Protein AF-A0A971LGN8-F1 (afdb_monomer_lite)

Foldseek 3Di:
DVVVVVVVVVVVVVVVVVVVVVCVVVVPDPPVVVVVVVPDPPDQDPVRVCLVVQLQVQLVVQLVVDDDDPVQQVVQQVLCVLLVVPDHSSSLLSSLVSQLVVQLVVLVVCVVVVCVVSSVVSNVVSVVSSVVSVVVSVVSSVVSVVVVVVCVVVVVVVVVVVVVVVVVVD

Radius of gyration: 25.28 Å; chains: 1; bounding box: 72×50×67 Å

pLDDT: mean 77.3, std 9.73, range [48.34, 93.94]

Sequence (170 aa):
MLIITGILIVTLLIGSGMNMLMQHVLQLPRGQQLKAIRNLPGKKRLTDKLSEKIIDPIGHILVKALPISDYREKQLQADLDRIDSGRSAKEWISNQLARSLVLALLGLLFIPIGIPWLSLLTAVTSVIAYFRSIQDLRQKVEKTNRRIEAELPRLVESLIYSLQDNRDLI

Secondary structure (DSSP, 8-state):
-HHHHHHHHHHHHHHHHHHHHHHHHTTPPPHHHHHHHHT-TT---HHHHHIIIIIHHHHHHHHHH----HHHHHHHHHHHHTTT----HHHHHHHHHHHHHHHHHHHHHTTTTT-HHHHHHHHHHHHHHHHHHHHHHHHHHHHHHHHHHHHHHHHHHHHHHHHHHHHTT-

Structure (mmCIF, N/CA/C/O backbone):
data_AF-A0A971LGN8-F1
#
_entry.id   AF-A0A971LGN8-F1
#
loop_
_atom_site.group_PDB
_atom_site.id
_atom_site.type_symbol
_atom_site.label_atom_id
_atom_site.label_alt_id
_atom_site.label_comp_id
_atom_site.label_asym_id
_atom_site.label_entity_id
_atom_site.label_seq_id
_atom_site.pdbx_PDB_ins_code
_atom_site.Cartn_x
_atom_site.Cartn_y
_atom_site.Cartn_z
_atom_site.occupancy
_atom_site.B_iso_or_equiv
_atom_site.auth_seq_id
_atom_site.auth_comp_id
_atom_site.auth_asym_id
_atom_site.auth_atom_id
_atom_site.pdbx_PDB_model_num
ATOM 1 N N . MET A 1 1 ? 30.497 26.745 -22.252 1.00 61.72 1 MET A N 1
ATOM 2 C CA . MET A 1 1 ? 29.183 26.922 -21.587 1.00 61.72 1 MET A CA 1
ATOM 3 C C . MET A 1 1 ? 28.022 26.977 -22.586 1.00 61.72 1 MET A C 1
ATOM 5 O O . MET A 1 1 ? 27.084 26.215 -22.414 1.00 61.72 1 MET A O 1
ATOM 9 N N . LEU A 1 2 ? 28.116 27.769 -23.666 1.00 72.50 2 LEU A N 1
ATOM 10 C CA . LEU A 1 2 ? 27.047 27.932 -24.675 1.00 72.50 2 LEU A CA 1
ATOM 11 C C . LEU A 1 2 ? 26.649 26.651 -25.441 1.00 72.50 2 LEU A C 1
ATOM 13 O O . LEU A 1 2 ? 25.479 26.450 -25.752 1.00 72.50 2 LEU A O 1
ATOM 17 N N . ILE A 1 3 ? 27.605 25.756 -25.711 1.00 79.88 3 ILE A N 1
ATOM 18 C CA . ILE A 1 3 ? 27.340 24.489 -26.423 1.00 79.88 3 ILE A CA 1
ATOM 19 C C . ILE A 1 3 ? 26.501 23.538 -25.555 1.00 79.88 3 ILE A C 1
ATOM 21 O O . ILE A 1 3 ? 25.557 22.919 -26.035 1.00 79.88 3 ILE A O 1
ATOM 25 N N . ILE A 1 4 ? 26.795 23.481 -24.252 1.00 80.06 4 ILE A N 1
ATOM 26 C CA . ILE A 1 4 ? 26.068 22.638 -23.294 1.00 80.06 4 ILE A CA 1
ATOM 27 C C . ILE A 1 4 ? 24.630 23.145 -23.135 1.00 80.06 4 ILE A C 1
ATOM 29 O O . ILE A 1 4 ? 23.693 22.351 -23.163 1.00 80.06 4 ILE A O 1
ATOM 33 N N . THR A 1 5 ? 24.433 24.465 -23.047 1.00 78.06 5 THR A N 1
ATOM 34 C CA . THR A 1 5 ? 23.085 25.053 -22.993 1.00 78.06 5 THR A CA 1
ATOM 35 C C . THR A 1 5 ? 22.304 24.828 -24.289 1.00 78.06 5 THR A C 1
ATOM 37 O O . THR A 1 5 ? 21.109 24.555 -24.232 1.00 78.06 5 THR A O 1
ATOM 40 N N . GLY A 1 6 ? 22.968 24.865 -25.451 1.00 83.44 6 GLY A N 1
ATOM 41 C CA . GLY A 1 6 ? 22.337 24.585 -26.745 1.00 83.44 6 GLY A CA 1
ATOM 42 C C . GLY A 1 6 ? 21.830 23.144 -26.867 1.00 83.44 6 GLY A C 1
ATOM 43 O O . GLY A 1 6 ? 20.676 22.925 -27.228 1.00 83.44 6 GLY A O 1
ATOM 44 N N . ILE A 1 7 ? 22.651 22.162 -26.482 1.00 83.88 7 ILE A N 1
ATOM 45 C CA . ILE A 1 7 ? 22.267 20.737 -26.480 1.00 83.88 7 ILE A CA 1
ATOM 46 C C . ILE A 1 7 ? 21.080 20.486 -25.539 1.00 83.88 7 ILE A C 1
ATOM 48 O O . ILE A 1 7 ? 20.170 19.720 -25.868 1.00 83.88 7 ILE A O 1
ATOM 52 N N . LEU A 1 8 ? 21.051 21.162 -24.388 1.00 83.94 8 LEU A N 1
ATOM 53 C CA . LEU A 1 8 ? 19.982 21.018 -23.402 1.00 83.94 8 LEU A CA 1
ATOM 54 C C . LEU A 1 8 ? 18.640 21.531 -23.951 1.00 83.94 8 LEU A C 1
ATOM 56 O O . LEU A 1 8 ? 17.626 20.848 -23.822 1.00 83.94 8 LEU A O 1
ATOM 60 N N . ILE A 1 9 ? 18.644 22.673 -24.645 1.00 85.06 9 ILE A N 1
ATOM 61 C CA . ILE A 1 9 ? 17.444 23.250 -25.274 1.00 85.06 9 ILE A CA 1
ATOM 62 C C . ILE A 1 9 ? 16.919 22.351 -26.400 1.00 85.06 9 ILE A C 1
ATOM 64 O O . ILE A 1 9 ? 15.718 22.090 -26.466 1.00 85.06 9 ILE A O 1
ATOM 68 N N . VAL A 1 10 ? 17.805 21.834 -27.256 1.00 86.19 10 VAL A N 1
ATOM 69 C CA . VAL A 1 10 ? 17.418 20.952 -28.369 1.00 86.19 10 VAL A CA 1
ATOM 70 C C . VAL A 1 10 ? 16.814 19.647 -27.849 1.00 86.19 10 VAL A C 1
ATOM 72 O O . VAL A 1 10 ? 15.764 19.219 -28.326 1.00 86.19 10 VAL A O 1
ATOM 75 N N . THR A 1 11 ? 17.413 19.052 -26.816 1.00 80.00 11 THR A N 1
ATOM 76 C CA . THR A 1 11 ? 16.889 17.827 -26.192 1.00 80.00 11 THR A CA 1
ATOM 77 C C . THR A 1 11 ? 15.516 18.064 -25.557 1.00 80.00 11 THR A C 1
ATOM 79 O O . THR A 1 11 ? 14.615 17.235 -25.698 1.00 80.00 11 THR A O 1
ATOM 82 N N . LEU A 1 12 ? 15.317 19.219 -24.909 1.00 83.25 12 LEU A N 1
ATOM 83 C CA . LEU A 1 12 ? 14.033 19.592 -24.313 1.00 83.25 12 LEU A CA 1
ATOM 84 C C . LEU A 1 12 ? 12.941 19.776 -25.380 1.00 83.25 12 LEU A C 1
ATOM 86 O O . LEU A 1 12 ? 11.807 19.329 -25.200 1.00 83.25 12 LEU A O 1
ATOM 90 N N . LEU A 1 13 ? 13.289 20.411 -26.503 1.00 85.75 13 LEU A N 1
ATOM 91 C CA . LEU A 1 13 ? 12.362 20.696 -27.594 1.00 85.75 13 LEU A CA 1
ATOM 92 C C . LEU A 1 13 ? 11.940 19.415 -28.324 1.00 85.75 13 LEU A C 1
ATOM 94 O O . LEU A 1 13 ? 10.749 19.204 -28.555 1.00 85.75 13 LEU A O 1
ATOM 98 N N . ILE A 1 14 ? 12.897 18.526 -28.608 1.00 82.94 14 ILE A N 1
ATOM 99 C CA . ILE A 1 14 ? 12.630 17.216 -29.215 1.00 82.94 14 ILE A CA 1
ATOM 100 C C . ILE A 1 14 ? 11.783 16.358 -28.269 1.00 82.94 14 ILE A C 1
ATOM 102 O O . ILE A 1 14 ? 10.779 15.792 -28.695 1.00 82.94 14 ILE A O 1
ATOM 106 N N . GLY A 1 15 ? 12.117 16.311 -26.975 1.00 77.75 15 GLY A N 1
ATOM 107 C CA . GLY A 1 15 ? 11.332 15.572 -25.982 1.00 77.75 15 GLY A CA 1
ATOM 108 C C . GLY A 1 15 ? 9.892 16.084 -25.859 1.00 77.75 15 GLY A C 1
ATOM 109 O O . GLY A 1 15 ? 8.951 15.293 -25.782 1.00 77.75 15 GLY A O 1
ATOM 110 N N . SER A 1 16 ? 9.698 17.404 -25.890 1.00 74.81 16 SER A N 1
ATOM 111 C CA . SER A 1 16 ? 8.367 18.022 -25.849 1.00 74.81 16 SER A CA 1
ATOM 112 C C . SER A 1 16 ? 7.550 17.714 -27.112 1.00 74.81 16 SER A C 1
ATOM 114 O O . SER A 1 16 ? 6.400 17.276 -27.018 1.00 74.81 16 SER A O 1
ATOM 116 N N . GLY A 1 17 ? 8.159 17.844 -28.296 1.00 78.81 17 GLY A N 1
ATOM 117 C CA . GLY A 1 17 ? 7.509 17.536 -29.574 1.00 78.81 17 GLY A CA 1
ATOM 118 C C . GLY A 1 17 ? 7.138 16.058 -29.710 1.00 78.81 17 GLY A C 1
ATOM 119 O O . GLY A 1 17 ? 6.019 15.726 -30.105 1.00 78.81 17 GLY A O 1
ATOM 120 N N . MET A 1 18 ? 8.034 15.159 -29.297 1.00 75.12 18 MET A N 1
ATOM 121 C CA . MET A 1 18 ? 7.791 13.717 -29.333 1.00 75.12 18 MET A CA 1
ATOM 122 C C . MET A 1 18 ? 6.655 13.315 -28.383 1.00 75.12 18 MET A C 1
ATOM 124 O O . MET A 1 18 ? 5.805 12.509 -28.752 1.00 75.12 18 MET A O 1
ATOM 128 N N . ASN A 1 19 ? 6.553 13.949 -27.208 1.00 70.44 19 ASN A N 1
ATOM 129 C CA . ASN A 1 19 ? 5.426 13.752 -26.293 1.00 70.44 19 ASN A CA 1
ATOM 130 C C . ASN A 1 19 ? 4.080 14.186 -26.895 1.00 70.44 19 ASN A C 1
ATOM 132 O O . ASN A 1 19 ? 3.073 13.510 -26.676 1.00 70.44 19 ASN A O 1
ATOM 136 N N . MET A 1 20 ? 4.039 15.281 -27.663 1.00 72.75 20 MET A N 1
ATOM 137 C CA . MET A 1 20 ? 2.809 15.719 -28.336 1.00 72.75 20 MET A CA 1
ATOM 138 C C . MET A 1 20 ? 2.370 14.744 -29.433 1.00 72.75 20 MET A C 1
ATOM 140 O O . MET A 1 20 ? 1.181 14.437 -29.533 1.00 72.75 20 MET A O 1
ATOM 144 N N . LEU A 1 21 ? 3.313 14.215 -30.217 1.00 73.81 21 LEU A N 1
ATOM 145 C CA . LEU A 1 21 ? 3.027 13.210 -31.246 1.00 73.81 21 LEU A CA 1
ATOM 146 C C . LEU A 1 21 ? 2.545 11.894 -30.626 1.00 73.81 21 LEU A C 1
ATOM 148 O O . LEU A 1 21 ? 1.538 11.336 -31.059 1.00 73.81 21 LEU A O 1
ATOM 152 N N . MET A 1 22 ? 3.203 11.448 -29.555 1.00 63.09 22 MET A N 1
ATOM 153 C CA . MET A 1 22 ? 2.848 10.231 -28.822 1.00 63.09 22 MET A CA 1
ATOM 154 C C . MET A 1 22 ? 1.427 10.322 -28.240 1.00 63.09 22 MET A C 1
ATOM 156 O O . MET A 1 22 ? 0.656 9.371 -28.338 1.00 63.09 22 MET A O 1
ATOM 160 N N . GLN A 1 23 ? 1.028 11.490 -27.719 1.00 60.62 23 GLN A N 1
ATOM 161 C CA . GLN A 1 23 ? -0.346 11.738 -27.257 1.00 60.62 23 GLN A CA 1
ATOM 162 C C . GLN A 1 23 ? -1.385 11.654 -28.384 1.00 60.62 23 GLN A C 1
ATOM 164 O O . GLN A 1 23 ? -2.503 11.198 -28.141 1.00 60.62 23 GLN A O 1
ATOM 169 N N . HIS A 1 24 ? -1.026 12.072 -29.601 1.00 65.44 24 HIS A N 1
ATOM 170 C CA . HIS A 1 24 ? -1.913 12.026 -30.763 1.00 65.44 24 HIS A CA 1
ATOM 171 C C . HIS A 1 24 ? -2.075 10.597 -31.303 1.00 65.44 24 HIS A C 1
ATOM 173 O O . HIS A 1 24 ? -3.193 10.168 -31.576 1.00 65.44 24 HIS A O 1
ATOM 179 N N . VAL A 1 25 ? -0.977 9.837 -31.383 1.00 67.88 25 VAL A N 1
ATOM 180 C CA . VAL A 1 25 ? -0.971 8.444 -31.865 1.00 67.88 25 VAL A CA 1
ATOM 181 C C . VAL A 1 25 ? -1.669 7.498 -30.882 1.00 67.88 25 VAL A C 1
ATOM 183 O O . VAL A 1 25 ? -2.437 6.637 -31.299 1.00 67.88 25 VAL A O 1
ATOM 186 N N . LEU A 1 26 ? -1.458 7.673 -29.573 1.00 62.25 26 LEU A N 1
ATOM 187 C CA . LEU A 1 26 ? -2.066 6.826 -28.535 1.00 62.25 26 LEU A CA 1
ATOM 188 C C . LEU A 1 26 ? -3.482 7.258 -28.120 1.00 62.25 26 LEU A C 1
ATOM 190 O O . LEU A 1 26 ? -4.047 6.648 -27.213 1.00 62.25 26 LEU A O 1
ATOM 194 N N . GLN A 1 27 ? -4.048 8.305 -28.736 1.00 59.66 27 GLN A N 1
ATOM 195 C CA . GLN A 1 27 ? -5.347 8.889 -28.361 1.00 59.66 27 GLN A CA 1
ATOM 196 C C . GLN A 1 27 ? -5.479 9.130 -26.843 1.00 59.66 27 GLN A C 1
ATOM 198 O O . GLN A 1 27 ? -6.535 8.926 -26.240 1.00 59.66 27 GLN A O 1
ATOM 203 N N . LEU A 1 28 ? -4.384 9.532 -26.192 1.00 57.31 28 LEU A N 1
ATOM 204 C CA . LEU A 1 28 ? -4.379 9.758 -24.751 1.00 57.31 28 LEU A CA 1
ATOM 205 C C . LEU A 1 28 ? -5.136 11.066 -24.459 1.00 57.31 28 LEU A C 1
ATOM 207 O O . LEU A 1 28 ? -4.747 12.119 -24.972 1.00 57.31 28 LEU A O 1
ATOM 211 N N . PRO A 1 29 ? -6.214 11.040 -23.650 1.00 57.16 29 PRO A N 1
ATOM 212 C CA . PRO A 1 29 ? -6.984 12.240 -23.347 1.00 57.16 29 PRO A CA 1
ATOM 213 C C . PRO A 1 29 ? -6.089 13.296 -22.688 1.00 57.16 29 PRO A C 1
ATOM 215 O O . PRO A 1 29 ? -5.289 12.989 -21.802 1.00 57.16 29 PRO A O 1
ATOM 218 N N . ARG A 1 30 ? -6.218 14.559 -23.116 1.00 60.25 30 ARG A N 1
ATOM 219 C CA . ARG A 1 30 ? -5.396 15.672 -22.602 1.00 60.25 30 ARG A CA 1
ATOM 220 C C . ARG A 1 30 ? -5.584 15.826 -21.089 1.00 60.25 30 ARG A C 1
ATOM 222 O O . ARG A 1 30 ? -6.647 15.514 -20.559 1.00 60.25 30 ARG A O 1
ATOM 229 N N . GLY A 1 31 ? -4.600 16.389 -20.383 1.00 60.84 31 GLY A N 1
ATOM 230 C CA . GLY A 1 31 ? -4.609 16.521 -18.912 1.00 60.84 31 GLY A CA 1
ATOM 231 C C . GLY A 1 31 ? -5.895 17.106 -18.299 1.00 60.84 31 GLY A C 1
ATOM 232 O O . GLY A 1 31 ? -6.279 16.732 -17.193 1.00 60.84 31 GLY A O 1
ATOM 233 N N . GLN A 1 32 ? -6.604 17.973 -19.026 1.00 57.66 32 GLN A N 1
ATOM 234 C CA . GLN A 1 32 ? -7.903 18.521 -18.611 1.00 57.66 32 GLN A CA 1
ATOM 235 C C . GLN A 1 32 ? -9.053 17.504 -18.753 1.00 57.66 32 GLN A C 1
ATOM 237 O O . GLN A 1 32 ? -9.875 17.366 -17.850 1.00 57.66 32 GLN A O 1
ATOM 242 N N . GLN A 1 33 ? -9.062 16.719 -19.833 1.00 56.69 33 GLN A N 1
ATOM 243 C CA . GLN A 1 33 ? -10.010 15.621 -20.051 1.00 56.69 33 GLN A CA 1
ATOM 244 C C . GLN A 1 33 ? -9.748 14.462 -19.080 1.00 56.69 33 GLN A C 1
ATOM 246 O O . GLN A 1 33 ? -10.690 13.861 -18.576 1.00 56.69 33 GLN A O 1
ATOM 251 N N . LEU A 1 34 ? -8.484 14.195 -18.731 1.00 59.69 34 LEU A N 1
ATOM 252 C CA . LEU A 1 34 ? -8.122 13.243 -17.676 1.00 59.69 34 LEU A CA 1
ATOM 253 C C . LEU A 1 34 ? -8.683 13.652 -16.311 1.00 59.69 34 LEU A C 1
ATOM 255 O O . LEU A 1 34 ? -9.164 12.791 -15.582 1.00 59.69 34 LEU A O 1
ATOM 259 N N . LYS A 1 35 ? -8.668 14.948 -15.962 1.00 60.53 35 LYS A N 1
ATOM 260 C CA . LYS A 1 35 ? -9.297 15.443 -14.722 1.00 60.53 35 LYS A CA 1
ATOM 261 C C . LYS A 1 35 ? -10.814 15.243 -14.735 1.00 60.53 35 LYS A C 1
ATOM 263 O O . LYS A 1 35 ? -11.362 14.847 -13.712 1.00 60.53 35 LYS A O 1
ATOM 268 N N . ALA A 1 36 ? -11.461 15.449 -15.883 1.00 60.62 36 ALA A N 1
ATOM 269 C CA . ALA A 1 36 ? -12.891 15.200 -16.049 1.00 60.62 36 ALA A CA 1
ATOM 270 C C . ALA A 1 36 ? -13.219 13.701 -15.930 1.00 60.62 36 ALA A C 1
ATOM 272 O O . ALA A 1 36 ? -14.050 13.325 -15.114 1.00 60.62 36 ALA A O 1
ATOM 273 N N . ILE A 1 37 ? -12.488 12.832 -16.640 1.00 61.06 37 ILE A N 1
ATOM 274 C CA . ILE A 1 37 ? -12.632 11.365 -16.573 1.00 61.06 37 ILE A CA 1
ATOM 275 C C . ILE A 1 37 ? -12.355 10.834 -15.160 1.00 61.06 37 ILE A C 1
ATOM 277 O O . ILE A 1 37 ? -13.030 9.913 -14.706 1.00 61.06 37 ILE A O 1
ATOM 281 N N . ARG A 1 38 ? -11.381 11.412 -14.446 1.00 56.59 38 ARG A N 1
ATOM 282 C CA . ARG A 1 38 ? -11.017 11.020 -13.076 1.00 56.59 38 ARG A CA 1
ATOM 283 C C . ARG A 1 38 ? -12.131 11.282 -12.061 1.00 56.59 38 ARG A C 1
ATOM 285 O O . ARG A 1 38 ? -12.159 10.599 -11.041 1.00 56.59 38 ARG A O 1
ATOM 292 N N . ASN A 1 39 ? -13.013 12.239 -12.342 1.00 59.41 39 ASN A N 1
ATOM 293 C CA . ASN A 1 39 ? -14.099 12.646 -11.456 1.00 59.41 39 ASN A CA 1
ATOM 294 C C . ASN A 1 39 ? -15.455 12.026 -11.838 1.00 59.41 39 ASN A C 1
ATOM 296 O O . ASN A 1 39 ? -16.454 12.383 -11.223 1.00 59.41 39 ASN A O 1
ATOM 300 N N . LEU A 1 40 ? -15.521 11.116 -12.820 1.00 63.38 40 LEU A N 1
ATOM 301 C CA . LEU A 1 40 ? -16.764 10.404 -13.133 1.00 63.38 40 LEU A CA 1
ATOM 302 C C . LEU A 1 40 ? -17.064 9.359 -12.040 1.00 63.38 40 LEU A C 1
ATOM 304 O O . LEU A 1 40 ? -16.313 8.382 -11.926 1.00 63.38 40 LEU A O 1
ATOM 308 N N . PRO A 1 41 ? -18.154 9.506 -11.264 1.00 48.34 41 PRO A N 1
ATOM 309 C CA . PRO A 1 41 ? -18.575 8.470 -10.332 1.00 48.34 41 PRO A CA 1
ATOM 310 C C . PRO A 1 41 ? -18.981 7.209 -11.114 1.00 48.34 41 PRO A C 1
ATOM 312 O O . PRO A 1 41 ? -19.751 7.274 -12.067 1.00 48.34 41 PRO A O 1
ATOM 315 N N . GLY A 1 42 ? -18.415 6.056 -10.744 1.00 56.75 42 GLY A N 1
ATOM 316 C CA . GLY A 1 42 ? -18.783 4.740 -11.289 1.00 56.75 42 GLY A CA 1
ATOM 317 C C . GLY A 1 42 ? -17.905 4.185 -12.420 1.00 56.75 42 GLY A C 1
ATOM 318 O O . GLY A 1 42 ? -17.973 2.988 -12.704 1.00 56.75 42 GLY A O 1
ATOM 319 N N . LYS A 1 43 ? -17.019 4.975 -13.047 1.00 56.59 43 LYS A N 1
ATOM 320 C CA . LYS A 1 43 ? -16.101 4.436 -14.069 1.00 56.59 43 LYS A CA 1
ATOM 321 C C . LYS A 1 43 ? -14.868 3.817 -13.401 1.00 56.59 43 LYS A C 1
ATOM 323 O O . LYS A 1 43 ? -13.963 4.540 -12.988 1.00 56.59 43 LYS A O 1
ATOM 328 N N . LYS A 1 44 ? -14.811 2.477 -13.330 1.00 57.34 44 LYS A N 1
ATOM 329 C CA . LYS A 1 44 ? -13.605 1.738 -12.895 1.00 57.34 44 LYS A CA 1
ATOM 330 C C . LYS A 1 44 ? -12.394 2.230 -13.698 1.00 57.34 44 LYS A C 1
ATOM 332 O O . LYS A 1 44 ? -12.452 2.267 -14.936 1.00 57.34 44 LYS A O 1
ATOM 337 N N . ARG A 1 45 ? -11.311 2.625 -13.020 1.00 63.00 45 ARG A N 1
ATOM 338 C CA . ARG A 1 45 ? -10.099 3.115 -13.692 1.00 63.00 45 ARG A CA 1
ATOM 339 C C . ARG A 1 45 ? -9.511 1.995 -14.546 1.00 63.00 45 ARG A C 1
ATOM 341 O O . ARG A 1 45 ? -9.703 0.816 -14.260 1.00 63.00 45 ARG A O 1
ATOM 348 N N . LEU A 1 46 ? -8.756 2.349 -15.587 1.00 61.62 46 LEU A N 1
ATOM 349 C CA . LEU A 1 46 ? -8.018 1.352 -16.376 1.00 61.62 46 LEU A CA 1
ATOM 350 C C . LEU A 1 46 ? -7.107 0.500 -15.480 1.00 61.62 46 LEU A C 1
ATOM 352 O O . LEU A 1 46 ? -7.007 -0.702 -15.683 1.00 61.62 46 LEU A O 1
ATOM 356 N N . THR A 1 47 ? -6.534 1.102 -14.435 1.00 63.16 47 THR A N 1
ATOM 357 C CA . THR A 1 47 ? -5.771 0.406 -13.390 1.00 63.16 47 THR A CA 1
ATOM 358 C C . THR A 1 47 ? -6.603 -0.626 -12.635 1.00 63.16 47 THR A C 1
ATOM 360 O O . THR A 1 47 ? -6.108 -1.710 -12.349 1.00 63.16 47 THR A O 1
ATOM 363 N N . ASP A 1 48 ? -7.870 -0.321 -12.348 1.00 67.75 48 ASP A N 1
ATOM 364 C CA . ASP A 1 48 ? -8.763 -1.218 -11.613 1.00 67.75 48 ASP A CA 1
ATOM 365 C C . ASP A 1 48 ? -9.167 -2.397 -12.500 1.00 67.75 48 ASP A C 1
ATOM 367 O O . ASP A 1 48 ? -9.125 -3.538 -12.058 1.00 67.75 48 ASP A O 1
ATOM 371 N N . LYS A 1 49 ? -9.449 -2.137 -13.785 1.00 72.62 49 LYS A N 1
ATOM 372 C CA . LYS A 1 49 ? -9.739 -3.183 -14.779 1.00 72.62 49 LYS A CA 1
ATOM 373 C C . LYS A 1 49 ? -8.540 -4.096 -15.037 1.00 72.62 49 LYS A C 1
ATOM 375 O O . LYS A 1 49 ? -8.701 -5.303 -15.172 1.00 72.62 49 LYS A O 1
ATOM 380 N N . LEU A 1 50 ? -7.338 -3.526 -15.122 1.00 69.81 50 LEU A N 1
ATOM 381 C CA . LEU A 1 50 ? -6.103 -4.300 -15.266 1.00 69.81 50 LEU A CA 1
ATOM 382 C C . LEU A 1 50 ? -5.822 -5.123 -14.009 1.00 69.81 50 LEU A C 1
ATOM 384 O O . LEU A 1 50 ? -5.411 -6.273 -14.121 1.00 69.81 50 LEU A O 1
ATOM 388 N N . SER A 1 51 ? -6.093 -4.574 -12.822 1.00 72.25 51 SER A N 1
ATOM 389 C CA . SER A 1 51 ? -5.978 -5.335 -11.582 1.00 72.25 51 SER A CA 1
ATOM 390 C C . SER A 1 51 ? -6.960 -6.498 -11.535 1.00 72.25 51 SER A C 1
ATOM 392 O O . SER A 1 51 ? -6.553 -7.607 -11.218 1.00 72.25 51 SER A O 1
ATOM 394 N N . GL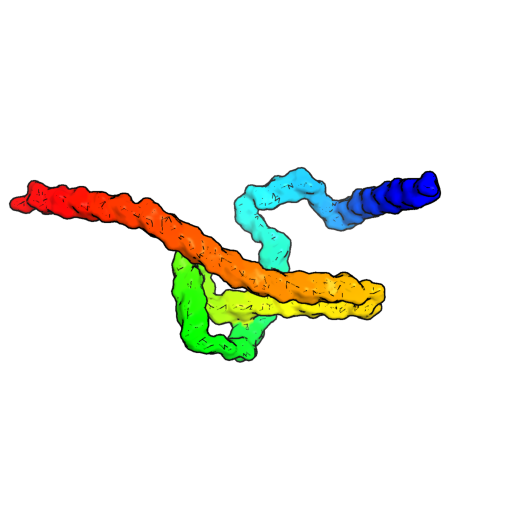U A 1 52 ? -8.213 -6.272 -11.907 1.00 75.19 52 GLU A N 1
ATOM 395 C CA . GLU A 1 52 ? -9.240 -7.316 -11.942 1.00 75.19 52 GLU A CA 1
ATOM 396 C C . GLU A 1 52 ? -8.875 -8.438 -12.929 1.00 75.19 52 GLU A C 1
ATOM 398 O O . GLU A 1 52 ? -9.074 -9.616 -12.659 1.00 75.19 52 GLU A O 1
ATOM 403 N N . LYS A 1 53 ? -8.268 -8.089 -14.070 1.00 79.31 53 LYS A N 1
ATOM 404 C CA . LYS A 1 53 ? -7.965 -9.062 -15.127 1.00 79.31 53 LYS A CA 1
ATOM 405 C C . LYS A 1 53 ? -6.625 -9.785 -14.964 1.00 79.31 53 LYS A C 1
ATOM 407 O O . LYS A 1 53 ? -6.494 -10.908 -15.436 1.00 79.31 53 LYS A O 1
ATOM 412 N N . ILE A 1 54 ? -5.621 -9.136 -14.374 1.00 73.44 54 ILE A N 1
ATOM 413 C CA . ILE A 1 54 ? -4.244 -9.657 -14.304 1.00 73.44 54 ILE A CA 1
ATOM 414 C C . ILE A 1 54 ? -3.867 -10.012 -12.869 1.00 73.44 54 ILE A C 1
ATOM 416 O O . ILE A 1 54 ? -3.302 -11.071 -12.630 1.00 73.44 54 ILE A O 1
ATOM 420 N N . ILE A 1 55 ? -4.171 -9.141 -11.908 1.00 78.88 55 ILE A N 1
ATOM 421 C CA . ILE A 1 55 ? -3.703 -9.299 -10.528 1.00 78.88 55 ILE A CA 1
ATOM 422 C C . ILE A 1 55 ? -4.571 -10.297 -9.766 1.00 78.88 55 ILE A C 1
ATOM 424 O O . ILE A 1 55 ? -4.012 -11.178 -9.123 1.00 78.88 55 ILE A O 1
ATOM 428 N N . ASP A 1 56 ? -5.897 -10.187 -9.851 1.00 79.62 56 ASP A N 1
ATOM 429 C CA . ASP A 1 56 ? -6.815 -11.070 -9.121 1.00 79.62 56 ASP A CA 1
ATOM 430 C C . ASP A 1 56 ? -6.605 -12.568 -9.439 1.00 79.62 56 ASP A C 1
ATOM 432 O O . ASP A 1 56 ? -6.469 -13.354 -8.497 1.00 79.62 56 ASP A O 1
ATOM 436 N N . PRO A 1 57 ? -6.468 -13.017 -10.709 1.00 79.75 57 PRO A N 1
ATOM 437 C CA . PRO A 1 57 ? -6.210 -14.434 -10.985 1.00 79.75 57 PRO A CA 1
ATOM 438 C C . PRO A 1 57 ? -4.850 -14.905 -10.455 1.00 79.75 57 PRO A C 1
ATOM 440 O O . PRO A 1 57 ? -4.741 -16.025 -9.958 1.00 79.75 57 PRO A O 1
ATOM 443 N N . ILE A 1 58 ? -3.820 -14.054 -10.511 1.00 76.25 58 ILE A N 1
ATOM 444 C CA . ILE A 1 58 ? -2.504 -14.362 -9.938 1.00 76.25 58 ILE A CA 1
ATOM 445 C C . ILE A 1 58 ? -2.622 -14.469 -8.411 1.00 76.25 58 ILE A C 1
ATOM 447 O O . ILE A 1 58 ? -2.134 -15.430 -7.818 1.00 76.25 58 ILE A O 1
ATOM 451 N N . GLY A 1 59 ? -3.337 -13.544 -7.771 1.00 75.06 59 GLY A N 1
ATOM 452 C CA . GLY A 1 59 ? -3.595 -13.563 -6.337 1.00 75.06 59 GLY A CA 1
ATOM 453 C C . GLY A 1 59 ? -4.294 -14.837 -5.873 1.00 75.06 59 GLY A C 1
ATOM 454 O O . GLY A 1 59 ? -3.839 -15.441 -4.907 1.00 75.06 59 GLY A O 1
ATOM 455 N N . HIS A 1 60 ? -5.313 -15.323 -6.586 1.00 77.94 60 HIS A N 1
ATOM 456 C CA . HIS A 1 60 ? -5.985 -16.588 -6.249 1.00 77.94 60 HIS A CA 1
ATOM 457 C C . HIS A 1 60 ? -5.051 -17.806 -6.270 1.00 77.94 60 HIS A C 1
ATOM 459 O O . HIS A 1 60 ? -5.212 -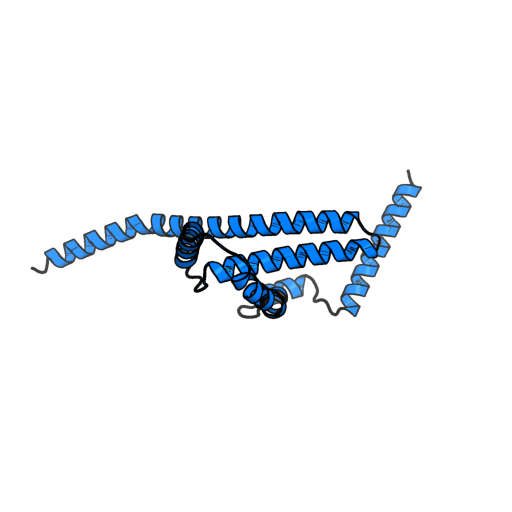18.727 -5.466 1.00 77.94 60 HIS A O 1
ATOM 465 N N . ILE A 1 61 ? -4.056 -17.819 -7.159 1.00 75.81 61 ILE A N 1
ATOM 466 C CA . ILE A 1 61 ? -3.033 -18.872 -7.183 1.00 75.81 61 ILE A CA 1
ATOM 467 C C . ILE A 1 61 ? -2.115 -18.723 -5.963 1.00 75.81 61 ILE A C 1
ATOM 469 O O . ILE A 1 61 ? -1.828 -19.703 -5.272 1.00 75.81 61 ILE A O 1
ATOM 473 N N . LEU A 1 62 ? -1.715 -17.490 -5.644 1.00 74.44 62 LEU A N 1
ATOM 474 C CA . LEU A 1 62 ? -0.881 -17.188 -4.481 1.00 74.44 62 LEU A CA 1
ATOM 475 C C . LEU A 1 62 ? -1.565 -17.479 -3.138 1.00 74.44 62 LEU A C 1
ATOM 477 O O . LEU A 1 62 ? -0.874 -17.885 -2.207 1.00 74.44 62 LEU A O 1
ATOM 481 N N . VAL A 1 63 ? -2.897 -17.391 -3.045 1.00 73.50 63 VAL A N 1
ATOM 482 C CA . VAL A 1 63 ? -3.663 -17.800 -1.849 1.00 73.50 63 VAL A CA 1
ATOM 483 C C . VAL A 1 63 ? -3.355 -19.249 -1.459 1.00 73.50 63 VAL A C 1
ATOM 485 O O . VAL A 1 63 ? -3.295 -19.575 -0.274 1.00 73.50 63 VAL A O 1
ATOM 488 N N . LYS A 1 64 ? -3.146 -20.143 -2.430 1.00 73.31 64 LYS A N 1
ATOM 489 C CA . LYS A 1 64 ? -2.825 -21.551 -2.146 1.00 73.31 64 LYS A CA 1
ATOM 490 C C . LYS A 1 64 ? -1.358 -21.754 -1.771 1.00 73.31 64 LYS A C 1
ATOM 492 O O . LYS A 1 64 ? -1.056 -22.672 -1.017 1.00 73.31 64 LYS A O 1
ATOM 497 N N . ALA A 1 65 ? -0.468 -20.910 -2.288 1.00 71.62 65 ALA A N 1
ATOM 498 C CA . ALA A 1 65 ? 0.975 -21.037 -2.108 1.00 71.62 65 ALA A CA 1
ATOM 499 C C . ALA A 1 65 ? 1.517 -20.308 -0.866 1.00 71.62 65 ALA A C 1
ATOM 501 O O . ALA A 1 65 ? 2.618 -20.620 -0.423 1.00 71.62 65 ALA A O 1
ATOM 502 N N . LEU A 1 66 ? 0.778 -19.342 -0.308 1.00 71.56 66 LEU A N 1
ATOM 503 C CA . LEU A 1 66 ? 1.200 -18.553 0.850 1.00 71.56 66 LEU A CA 1
ATOM 504 C C . LEU A 1 66 ? 0.659 -19.133 2.166 1.00 71.56 66 LEU A C 1
ATOM 506 O O . LEU A 1 66 ? -0.517 -18.925 2.488 1.00 71.56 66 LEU A O 1
ATOM 510 N N . PRO A 1 67 ? 1.500 -19.799 2.978 1.00 68.88 67 PRO A N 1
ATOM 511 C CA . PRO A 1 67 ? 1.166 -20.075 4.365 1.00 68.88 67 PRO A CA 1
ATOM 512 C C . PRO A 1 67 ? 1.270 -18.777 5.177 1.00 68.88 67 PRO A C 1
ATOM 514 O O . PRO A 1 67 ? 2.348 -18.216 5.371 1.00 68.88 67 PRO A O 1
ATOM 517 N N . ILE A 1 68 ? 0.127 -18.287 5.648 1.00 77.06 68 ILE A N 1
ATOM 518 C CA . ILE A 1 68 ? 0.032 -17.231 6.659 1.00 77.06 68 ILE A CA 1
ATOM 519 C C . ILE A 1 68 ? -0.232 -17.907 8.006 1.00 77.06 68 ILE A C 1
ATOM 521 O O . ILE A 1 68 ? -0.919 -18.921 8.060 1.00 77.06 68 ILE A O 1
ATOM 525 N N . SER A 1 69 ? 0.324 -17.365 9.092 1.00 84.19 69 SER A N 1
ATOM 526 C CA . SER A 1 69 ? 0.005 -17.852 10.435 1.00 84.19 69 SER A CA 1
ATOM 527 C C . SER A 1 69 ? -1.392 -17.409 10.870 1.00 84.19 69 SER A C 1
ATOM 529 O O . SER A 1 69 ? -1.762 -16.251 10.664 1.00 84.19 69 SER A O 1
ATOM 531 N N . ASP A 1 70 ? -2.119 -18.284 11.567 1.00 82.44 70 ASP A N 1
ATOM 532 C CA . ASP A 1 70 ? -3.489 -18.025 12.041 1.00 82.44 70 ASP A CA 1
ATOM 533 C C . ASP A 1 70 ? -3.618 -16.707 12.818 1.00 82.44 70 ASP A C 1
ATOM 535 O O . ASP A 1 70 ? -4.603 -15.983 12.688 1.00 82.44 70 ASP A O 1
ATOM 539 N N . TYR A 1 71 ? -2.601 -16.358 13.615 1.00 85.62 71 TYR A N 1
ATOM 540 C CA . TYR A 1 71 ? -2.567 -15.092 14.348 1.00 85.62 71 TYR A CA 1
ATOM 541 C C . TYR A 1 71 ? -2.572 -13.878 13.408 1.00 85.62 71 TYR A C 1
ATOM 543 O O . TYR A 1 71 ? -3.346 -12.941 13.602 1.00 85.62 71 TYR A O 1
ATOM 551 N N . ARG A 1 72 ? -1.720 -13.891 12.374 1.00 80.25 72 ARG A N 1
ATOM 552 C CA . ARG A 1 72 ? -1.622 -12.784 11.413 1.00 80.25 72 ARG A CA 1
ATOM 553 C C . ARG A 1 72 ? -2.862 -12.694 10.536 1.00 80.25 72 ARG A C 1
ATOM 555 O O . ARG A 1 72 ? -3.284 -11.586 10.219 1.00 80.25 72 ARG A O 1
ATOM 562 N N . GLU A 1 73 ? -3.444 -13.832 10.172 1.00 85.56 73 GLU A N 1
ATOM 563 C CA . GLU A 1 73 ? -4.694 -13.877 9.417 1.00 85.56 73 GLU A CA 1
ATOM 564 C C . GLU A 1 73 ? -5.842 -13.254 10.209 1.00 85.56 73 GLU A C 1
ATOM 566 O O . GLU A 1 73 ? -6.494 -12.340 9.712 1.00 85.56 73 GLU A O 1
ATOM 571 N N . LYS A 1 74 ? -6.031 -13.667 11.468 1.00 85.88 74 LYS A N 1
ATOM 572 C CA . LYS A 1 74 ? -7.075 -13.113 12.344 1.00 85.88 74 LYS A CA 1
ATOM 573 C C . LYS A 1 74 ? -6.891 -11.623 12.600 1.00 85.88 74 LYS A C 1
ATOM 575 O O . LYS A 1 74 ? -7.863 -10.876 12.551 1.00 85.88 74 LYS A O 1
ATOM 580 N N . GLN A 1 75 ? -5.656 -11.184 12.851 1.00 85.38 75 GLN A N 1
ATOM 581 C CA . GLN A 1 75 ? -5.362 -9.766 13.048 1.00 85.38 75 GLN A CA 1
ATOM 582 C C . GLN A 1 75 ? -5.741 -8.950 11.810 1.00 85.38 75 GLN A C 1
ATOM 584 O O . GLN A 1 75 ? -6.395 -7.916 11.924 1.00 85.38 75 GLN A O 1
ATOM 589 N N . LEU A 1 76 ? -5.357 -9.428 10.626 1.00 83.75 76 LEU A N 1
ATOM 590 C CA . LEU A 1 76 ? -5.668 -8.735 9.389 1.00 83.75 76 LEU A CA 1
ATOM 591 C C . LEU A 1 76 ? -7.168 -8.759 9.076 1.00 83.75 76 LEU A C 1
ATOM 593 O O . LEU A 1 76 ? -7.696 -7.757 8.607 1.00 83.75 76 LEU A O 1
ATOM 597 N N . GLN A 1 77 ? -7.851 -9.873 9.342 1.00 87.00 77 GLN A N 1
ATOM 598 C CA . GLN A 1 77 ? -9.295 -9.975 9.152 1.00 87.00 77 GLN A CA 1
ATOM 599 C C . GLN A 1 77 ? -10.026 -8.956 10.031 1.00 87.00 77 GLN A C 1
ATOM 601 O O . GLN A 1 77 ? -10.837 -8.195 9.518 1.00 87.00 77 GLN A O 1
ATOM 606 N N . ALA A 1 78 ? -9.650 -8.839 11.308 1.00 84.62 78 ALA A N 1
ATOM 607 C CA . ALA A 1 78 ? -10.219 -7.836 12.207 1.00 84.62 78 ALA A CA 1
ATOM 608 C C . ALA A 1 78 ? -10.000 -6.397 11.699 1.00 84.62 78 ALA A C 1
ATOM 610 O O . ALA A 1 78 ? -10.891 -5.554 11.797 1.00 84.62 78 ALA A O 1
ATOM 611 N N . ASP A 1 79 ? -8.830 -6.108 11.128 1.00 83.06 79 ASP A N 1
ATOM 612 C CA . ASP A 1 79 ? -8.538 -4.806 10.523 1.00 83.06 79 ASP A CA 1
ATOM 613 C C . ASP A 1 79 ? -9.349 -4.553 9.236 1.00 83.06 79 ASP A C 1
ATOM 615 O O . ASP A 1 79 ? -9.759 -3.419 8.981 1.00 83.06 79 ASP A O 1
ATOM 619 N N . LEU A 1 80 ? -9.613 -5.588 8.433 1.00 83.50 80 LEU A N 1
ATOM 620 C CA . LEU A 1 80 ? -10.428 -5.508 7.213 1.00 83.50 80 LEU A CA 1
ATOM 621 C C . LEU A 1 80 ? -11.927 -5.374 7.495 1.00 83.50 80 LEU A C 1
ATOM 623 O O . LEU A 1 80 ? -12.618 -4.664 6.757 1.00 83.50 80 LEU A O 1
ATOM 627 N N . ASP A 1 81 ? -12.413 -6.017 8.552 1.00 85.12 81 ASP A N 1
ATOM 628 C CA . ASP A 1 81 ? -13.804 -5.935 8.993 1.00 85.12 81 ASP A CA 1
ATOM 629 C C . ASP A 1 81 ? -14.110 -4.524 9.525 1.00 85.12 81 ASP A C 1
ATOM 631 O O . ASP A 1 81 ? -15.152 -3.949 9.219 1.00 85.12 81 ASP A O 1
ATOM 635 N N . ARG A 1 82 ? -13.150 -3.888 10.216 1.00 79.25 82 ARG A N 1
ATOM 636 C CA . ARG A 1 82 ? -13.261 -2.487 1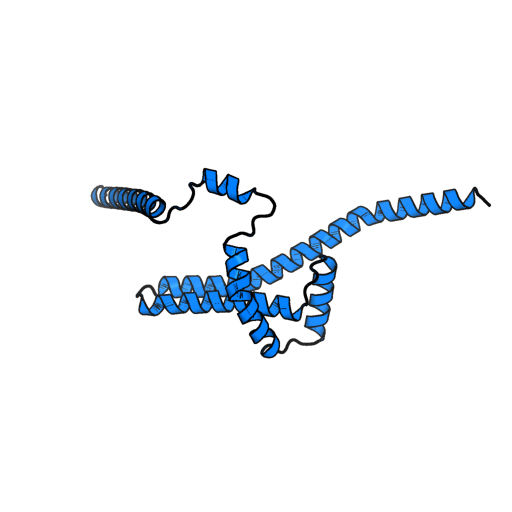0.674 1.00 79.25 82 ARG A CA 1
ATOM 637 C C . ARG A 1 82 ? -13.436 -1.471 9.546 1.00 79.25 82 ARG A C 1
ATOM 639 O O . ARG A 1 82 ? -13.931 -0.376 9.790 1.00 79.25 82 ARG A O 1
ATOM 646 N N . ILE A 1 83 ? -12.988 -1.780 8.331 1.00 79.69 83 ILE A N 1
ATOM 647 C CA . ILE A 1 83 ? -13.109 -0.880 7.172 1.00 79.69 83 ILE A CA 1
ATOM 648 C C . ILE A 1 83 ? -14.228 -1.304 6.211 1.00 79.69 83 ILE A C 1
ATOM 650 O O . ILE A 1 83 ? -14.258 -0.800 5.088 1.00 79.69 83 ILE A O 1
ATOM 654 N N . ASP A 1 84 ? -15.102 -2.226 6.636 1.00 71.88 84 ASP A N 1
ATOM 655 C CA . ASP A 1 84 ? -16.248 -2.755 5.880 1.00 71.88 84 ASP A CA 1
ATOM 656 C C . ASP A 1 84 ? -15.882 -3.174 4.445 1.00 71.88 84 ASP A C 1
ATOM 658 O O . ASP A 1 84 ? -16.544 -2.867 3.453 1.00 71.88 84 ASP A O 1
ATOM 662 N N . SER A 1 85 ? -14.717 -3.813 4.306 1.00 68.25 85 SER A N 1
ATOM 663 C CA . SER A 1 85 ? -14.155 -4.110 2.985 1.00 68.25 85 SER A CA 1
ATOM 664 C C . SER A 1 85 ? -14.755 -5.352 2.320 1.00 68.25 85 SER A C 1
ATOM 666 O O . SER A 1 85 ? -14.577 -5.523 1.112 1.00 68.25 85 SER A O 1
ATOM 668 N N . GLY A 1 86 ? -15.430 -6.222 3.085 1.00 71.38 86 GLY A N 1
ATOM 669 C CA . GLY A 1 86 ? -16.079 -7.450 2.605 1.00 71.38 86 GLY A CA 1
ATOM 670 C C . GLY A 1 86 ? -15.145 -8.491 1.966 1.00 71.38 86 GLY A C 1
ATOM 671 O O . GLY A 1 86 ? -15.627 -9.420 1.324 1.00 71.38 86 GLY A O 1
ATOM 672 N N . ARG A 1 87 ? -13.817 -8.338 2.085 1.00 73.38 87 ARG A N 1
ATOM 673 C CA . ARG A 1 87 ? -12.809 -9.235 1.486 1.00 73.38 87 ARG A CA 1
ATOM 674 C C . ARG A 1 87 ? -12.119 -10.083 2.548 1.00 73.38 87 ARG A C 1
ATOM 676 O O . ARG A 1 87 ? -11.861 -9.603 3.648 1.00 73.38 87 ARG A O 1
ATOM 683 N N . SER A 1 88 ? -11.741 -11.310 2.188 1.00 83.00 88 SER A N 1
ATOM 684 C CA . SER A 1 88 ? -10.946 -12.175 3.066 1.00 83.00 88 SER A CA 1
ATOM 685 C C . SER A 1 88 ? -9.508 -11.656 3.216 1.00 83.00 88 SER A C 1
ATOM 687 O O . SER A 1 88 ? -8.871 -11.248 2.238 1.00 83.00 88 SER A O 1
ATOM 689 N N . ALA A 1 89 ? -8.961 -11.728 4.432 1.00 79.62 89 ALA A N 1
ATOM 690 C CA . ALA A 1 89 ? -7.575 -11.387 4.758 1.00 79.62 89 ALA A CA 1
ATOM 691 C C . ALA A 1 89 ? -6.556 -12.098 3.862 1.00 79.62 89 ALA A C 1
ATOM 693 O O . ALA A 1 89 ? -5.590 -11.487 3.387 1.00 79.62 89 ALA A O 1
ATOM 694 N N . LYS A 1 90 ? -6.803 -13.378 3.577 1.00 79.69 90 LYS A N 1
ATOM 695 C CA . LYS A 1 90 ? -5.920 -14.204 2.756 1.00 79.69 90 LYS A CA 1
ATOM 696 C C . LYS A 1 90 ? -5.909 -13.757 1.296 1.00 79.69 90 LYS A C 1
ATOM 698 O O . LYS A 1 90 ? -4.846 -13.677 0.677 1.00 79.69 90 LYS A O 1
ATOM 703 N N . GLU A 1 91 ? -7.072 -13.401 0.759 1.00 80.88 91 GLU A N 1
ATOM 704 C CA . GLU A 1 91 ? -7.211 -12.858 -0.596 1.00 80.88 91 GLU A CA 1
ATOM 705 C C . GLU A 1 91 ? -6.564 -11.478 -0.710 1.00 80.88 91 GLU A C 1
ATOM 707 O O . GLU A 1 91 ? -5.862 -11.194 -1.682 1.00 80.88 91 GLU A O 1
ATOM 712 N N . TRP A 1 92 ? -6.736 -10.631 0.309 1.00 82.38 92 TRP A N 1
ATOM 713 C CA . TRP A 1 92 ? -6.152 -9.296 0.323 1.00 82.38 92 TRP A CA 1
ATOM 714 C C . TRP A 1 92 ? -4.621 -9.339 0.294 1.00 82.38 92 TRP A C 1
ATOM 716 O O . TRP A 1 92 ? -4.020 -8.699 -0.572 1.00 82.38 92 TRP A O 1
ATOM 726 N N . ILE A 1 93 ? -3.978 -10.126 1.170 1.00 82.19 93 ILE A N 1
ATOM 727 C CA . ILE A 1 93 ? -2.508 -10.261 1.161 1.00 82.19 93 ILE A CA 1
ATOM 728 C C . ILE A 1 93 ? -2.028 -10.827 -0.174 1.00 82.19 93 ILE A C 1
ATOM 730 O O . ILE A 1 93 ? -1.070 -10.311 -0.751 1.00 82.19 93 ILE A O 1
ATOM 734 N N . SER A 1 94 ? -2.698 -11.859 -0.682 1.00 81.69 94 SER A N 1
ATOM 735 C CA . SER A 1 94 ? -2.271 -12.542 -1.904 1.00 81.69 94 SER A CA 1
ATOM 736 C C . SER A 1 94 ? -2.347 -11.631 -3.128 1.00 81.69 94 SER A C 1
ATOM 738 O O . SER A 1 94 ? -1.423 -11.618 -3.937 1.00 81.69 94 SER A O 1
ATOM 740 N N . ASN A 1 95 ? -3.382 -10.792 -3.229 1.00 82.38 95 ASN A N 1
ATOM 741 C CA . ASN A 1 95 ? -3.497 -9.792 -4.290 1.00 82.38 95 ASN A CA 1
ATOM 742 C C . ASN A 1 95 ? -2.434 -8.690 -4.196 1.00 82.38 95 ASN A C 1
ATOM 744 O O . ASN A 1 95 ? -1.926 -8.223 -5.219 1.00 82.38 95 ASN A O 1
ATOM 748 N N . GLN A 1 96 ? -2.080 -8.258 -2.985 1.00 80.19 96 GLN A N 1
ATOM 749 C CA . GLN A 1 96 ? -1.024 -7.257 -2.814 1.00 80.19 96 GLN A CA 1
ATOM 750 C C . GLN A 1 96 ? 0.359 -7.833 -3.114 1.00 80.19 96 GLN A C 1
ATOM 752 O O . GLN A 1 96 ? 1.183 -7.145 -3.720 1.00 80.19 96 GLN A O 1
ATOM 757 N N . LEU A 1 97 ? 0.595 -9.104 -2.781 1.00 81.56 97 LEU A N 1
ATOM 758 C CA . LEU A 1 97 ? 1.818 -9.794 -3.175 1.00 81.56 97 LEU A CA 1
ATOM 759 C C . LEU A 1 97 ? 1.870 -10.047 -4.688 1.00 81.56 97 LEU A C 1
ATOM 761 O O . LEU A 1 97 ? 2.915 -9.870 -5.305 1.00 81.56 97 LEU A O 1
ATOM 765 N N . ALA A 1 98 ? 0.743 -10.390 -5.315 1.00 82.38 98 ALA A N 1
ATOM 766 C CA . ALA A 1 98 ? 0.648 -10.518 -6.767 1.00 82.38 98 ALA A CA 1
ATOM 767 C C . ALA A 1 98 ? 1.015 -9.201 -7.470 1.00 82.38 98 ALA A C 1
ATOM 769 O O . ALA A 1 98 ? 1.800 -9.198 -8.416 1.00 82.38 98 ALA A O 1
ATOM 770 N N . ARG A 1 99 ? 0.518 -8.060 -6.971 1.00 80.69 99 ARG A N 1
ATOM 771 C CA . ARG A 1 99 ? 0.876 -6.724 -7.482 1.00 80.69 99 ARG A CA 1
ATOM 772 C C . ARG A 1 99 ? 2.368 -6.442 -7.403 1.00 80.69 99 ARG A C 1
ATOM 774 O O . ARG A 1 99 ? 2.943 -5.981 -8.389 1.00 80.69 99 ARG A O 1
ATOM 781 N N . SER A 1 100 ? 2.992 -6.690 -6.253 1.00 78.44 100 SER A N 1
ATOM 782 C CA . SER A 1 100 ? 4.426 -6.438 -6.092 1.00 78.44 100 SER A CA 1
ATOM 783 C C . SER A 1 100 ? 5.264 -7.396 -6.944 1.00 78.44 100 SER A C 1
ATOM 785 O O . SER A 1 100 ? 6.204 -6.955 -7.605 1.00 78.44 100 SER A O 1
ATOM 787 N N . LEU A 1 101 ? 4.890 -8.674 -7.037 1.00 83.00 101 LEU A N 1
ATOM 788 C CA . LEU A 1 101 ? 5.565 -9.642 -7.906 1.00 83.00 101 LEU A CA 1
ATOM 789 C C . LEU A 1 101 ? 5.484 -9.262 -9.384 1.00 83.00 101 LEU A C 1
ATOM 791 O O . LEU A 1 101 ? 6.502 -9.289 -10.069 1.00 83.00 101 LEU A O 1
ATOM 795 N N . VAL A 1 102 ? 4.312 -8.851 -9.873 1.00 82.12 102 VAL A N 1
ATOM 796 C CA . VAL A 1 102 ? 4.157 -8.382 -11.259 1.00 82.12 102 VAL A CA 1
ATOM 797 C C . VAL A 1 102 ? 5.040 -7.159 -11.520 1.00 82.12 102 VAL A C 1
ATOM 799 O O . VAL A 1 102 ? 5.703 -7.097 -12.552 1.00 82.12 102 VAL A O 1
ATOM 802 N N . LEU A 1 103 ? 5.118 -6.215 -10.574 1.00 80.56 103 LEU A N 1
ATOM 803 C CA . LEU A 1 103 ? 6.027 -5.065 -10.669 1.00 80.56 103 LEU A CA 1
ATOM 804 C C . LEU A 1 103 ? 7.506 -5.483 -10.696 1.00 80.56 103 LEU A C 1
ATOM 806 O O . LEU A 1 103 ? 8.283 -4.916 -11.460 1.00 80.56 103 LEU A O 1
ATOM 810 N N . ALA A 1 104 ? 7.896 -6.474 -9.892 1.00 80.25 104 ALA A N 1
ATOM 811 C CA . ALA A 1 104 ? 9.266 -6.983 -9.859 1.00 80.25 104 ALA A CA 1
ATOM 812 C C . ALA A 1 104 ? 9.638 -7.715 -11.161 1.00 80.25 104 ALA A C 1
ATOM 814 O O . ALA A 1 104 ? 10.716 -7.488 -11.710 1.00 80.25 104 ALA A O 1
ATOM 815 N N . LEU A 1 105 ? 8.726 -8.536 -11.694 1.00 82.81 105 LEU A N 1
ATOM 816 C CA . LEU A 1 105 ? 8.885 -9.227 -12.978 1.00 82.81 105 LEU A CA 1
ATOM 817 C C . LEU A 1 105 ? 8.992 -8.243 -14.145 1.00 82.81 105 LEU A C 1
ATOM 819 O O . LEU A 1 105 ? 9.831 -8.421 -15.025 1.00 82.81 105 LEU A O 1
ATOM 823 N N . LEU A 1 106 ? 8.187 -7.176 -14.131 1.00 81.94 106 LEU A N 1
ATOM 824 C CA . LEU A 1 106 ? 8.293 -6.103 -15.117 1.00 81.94 106 LEU A CA 1
ATOM 825 C C . LEU A 1 106 ? 9.671 -5.431 -15.052 1.00 81.94 106 LEU A C 1
ATOM 827 O O . LEU A 1 106 ? 10.247 -5.123 -16.090 1.00 81.94 106 LEU A O 1
ATOM 831 N N . GLY A 1 107 ? 10.213 -5.252 -13.843 1.00 78.25 107 GLY A N 1
ATOM 832 C CA . GLY A 1 107 ? 11.569 -4.751 -13.635 1.00 78.25 107 GLY A CA 1
ATOM 833 C C . GLY A 1 107 ? 12.628 -5.618 -14.310 1.00 78.25 107 GLY A C 1
ATOM 834 O O . GLY A 1 107 ? 13.448 -5.109 -15.073 1.00 78.25 107 GLY A O 1
ATOM 835 N N . LEU A 1 108 ? 12.544 -6.937 -14.117 1.00 80.19 108 LEU A N 1
ATOM 836 C CA . LEU A 1 108 ? 13.470 -7.907 -14.707 1.00 80.19 108 LEU A CA 1
ATOM 837 C C . LEU A 1 108 ? 13.470 -7.869 -16.246 1.00 80.19 108 LEU A C 1
ATOM 839 O O . LEU A 1 108 ? 14.513 -8.055 -16.873 1.00 80.19 108 LEU A O 1
ATOM 843 N N . LEU A 1 109 ? 12.324 -7.566 -16.863 1.00 80.81 109 LEU A N 1
ATOM 844 C CA . LEU A 1 109 ? 12.193 -7.459 -18.318 1.00 80.81 109 LEU A CA 1
ATOM 845 C C . LEU A 1 109 ? 13.017 -6.300 -18.917 1.00 80.81 109 LEU A C 1
ATOM 847 O O . LEU A 1 109 ? 13.346 -6.340 -20.100 1.00 80.81 109 LEU A O 1
ATOM 851 N N . PHE A 1 110 ? 13.407 -5.292 -18.126 1.00 77.31 110 PHE A N 1
ATOM 852 C CA . PHE A 1 110 ? 14.243 -4.177 -18.600 1.00 77.31 110 PHE A CA 1
ATOM 853 C C . PHE A 1 110 ? 15.734 -4.523 -18.736 1.00 77.31 110 PHE A C 1
ATOM 855 O O . PHE A 1 110 ? 16.469 -3.785 -19.396 1.00 77.31 110 PHE A O 1
ATOM 862 N N . ILE A 1 111 ? 16.188 -5.639 -18.156 1.00 76.44 111 ILE A N 1
ATOM 863 C CA . ILE A 1 111 ? 17.582 -6.102 -18.245 1.00 76.44 111 ILE A CA 1
ATOM 864 C C . ILE A 1 111 ? 17.993 -6.409 -19.699 1.00 76.44 111 ILE A C 1
ATOM 866 O O . ILE A 1 111 ? 18.967 -5.811 -20.159 1.00 76.44 111 ILE A O 1
ATOM 870 N N . PRO A 1 112 ? 17.270 -7.254 -20.468 1.00 79.00 112 PRO A N 1
ATOM 871 C CA . PRO A 1 112 ? 17.626 -7.537 -21.863 1.00 79.00 112 PRO A CA 1
ATOM 872 C C . PRO A 1 112 ? 17.468 -6.330 -22.803 1.00 79.00 112 PRO A C 1
ATOM 874 O O . PRO A 1 112 ? 18.037 -6.328 -23.888 1.00 79.00 112 PRO A O 1
ATOM 877 N N . ILE A 1 113 ? 16.733 -5.290 -22.393 1.00 79.75 113 ILE A N 1
ATOM 878 C CA . ILE A 1 113 ? 16.519 -4.055 -23.171 1.00 79.75 113 ILE A CA 1
ATOM 879 C C . ILE A 1 113 ? 17.727 -3.096 -23.047 1.00 79.75 113 ILE A C 1
ATOM 881 O O . ILE A 1 113 ? 17.784 -2.066 -23.714 1.00 79.75 113 ILE A O 1
ATOM 885 N N . GLY A 1 114 ? 18.725 -3.428 -22.217 1.00 76.56 114 GLY A N 1
ATOM 886 C CA . GLY A 1 114 ? 19.953 -2.640 -22.071 1.00 76.56 114 GLY A CA 1
ATOM 887 C C . GLY A 1 114 ? 19.825 -1.448 -21.119 1.00 76.56 114 GLY A C 1
ATOM 888 O O . GLY A 1 114 ? 20.689 -0.574 -21.118 1.00 76.56 114 GLY A O 1
ATOM 889 N N . ILE A 1 115 ? 18.778 -1.408 -20.281 1.00 82.88 115 ILE A N 1
ATOM 890 C CA . ILE A 1 115 ? 18.552 -0.342 -19.288 1.00 82.88 115 ILE A CA 1
ATOM 891 C C . ILE A 1 115 ? 18.556 -0.929 -17.858 1.00 82.88 115 ILE A C 1
ATOM 893 O O . ILE A 1 115 ? 17.532 -0.927 -17.165 1.00 82.88 115 ILE A O 1
ATOM 897 N N . PRO A 1 116 ? 19.707 -1.427 -17.362 1.00 79.62 116 PRO A N 1
ATOM 898 C CA . PRO A 1 116 ? 19.787 -2.114 -16.069 1.00 79.62 116 PRO A CA 1
ATOM 899 C C . PRO A 1 116 ? 19.468 -1.200 -14.876 1.00 79.62 116 PRO A C 1
ATOM 901 O O . PRO A 1 116 ? 18.900 -1.651 -13.881 1.00 79.62 116 PRO A O 1
ATOM 904 N N . TRP A 1 117 ? 19.749 0.103 -14.981 1.00 78.88 117 TRP A N 1
ATOM 905 C CA . TRP A 1 117 ? 19.413 1.070 -13.928 1.00 78.88 117 TRP A CA 1
ATOM 906 C C . TRP A 1 117 ? 17.898 1.184 -13.699 1.00 78.88 117 TRP A C 1
ATOM 908 O O . TRP A 1 117 ? 17.438 1.337 -12.567 1.00 78.88 117 TRP A O 1
ATOM 918 N N . LEU A 1 118 ? 17.102 1.053 -14.766 1.00 77.75 118 LEU A N 1
ATOM 919 C CA . LEU A 1 118 ? 15.643 1.109 -14.680 1.00 77.75 118 LEU A CA 1
ATOM 920 C C . LEU A 1 118 ? 15.064 -0.175 -14.066 1.00 77.75 118 LEU A C 1
ATOM 922 O O . LEU A 1 118 ? 14.120 -0.100 -13.279 1.00 77.75 118 LEU A O 1
ATOM 926 N N . SER A 1 119 ? 15.674 -1.333 -14.344 1.00 82.00 119 SER A N 1
ATOM 927 C CA . SER A 1 119 ? 15.368 -2.597 -13.654 1.00 82.00 119 SER A CA 1
ATOM 928 C C . SER A 1 119 ? 15.596 -2.478 -12.144 1.00 82.00 119 SER A C 1
ATOM 930 O O . SER A 1 119 ? 14.763 -2.907 -11.348 1.00 82.00 119 SER A O 1
ATOM 932 N N . LEU A 1 120 ? 16.699 -1.851 -11.723 1.00 83.44 120 LEU A N 1
ATOM 933 C CA . LEU A 1 120 ? 16.989 -1.665 -10.300 1.00 83.44 120 LEU A CA 1
ATOM 934 C C . LEU A 1 120 ? 15.967 -0.733 -9.628 1.00 83.44 120 LEU A C 1
ATOM 936 O O . LEU A 1 120 ? 15.421 -1.065 -8.577 1.00 83.44 120 LEU A O 1
ATOM 940 N N . LEU A 1 121 ? 15.653 0.404 -10.257 1.00 85.50 121 LEU A N 1
ATOM 941 C CA . LEU A 1 121 ? 14.654 1.350 -9.746 1.00 85.50 121 LEU A CA 1
ATOM 942 C C . LEU A 1 121 ? 13.263 0.719 -9.607 1.00 85.50 121 LEU A C 1
ATOM 944 O O . LEU A 1 121 ? 12.572 0.940 -8.611 1.00 85.50 121 LEU A O 1
ATOM 948 N N . THR A 1 122 ? 12.841 -0.071 -10.591 1.00 84.00 122 THR A N 1
ATOM 949 C CA . THR A 1 122 ? 11.532 -0.741 -10.580 1.00 84.00 122 THR A CA 1
ATOM 950 C C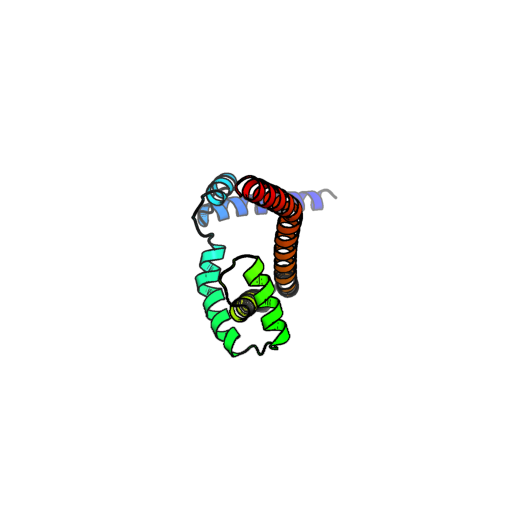 . THR A 1 122 ? 11.470 -1.857 -9.540 1.00 84.00 122 THR A C 1
ATOM 952 O O . THR A 1 122 ? 10.473 -1.950 -8.822 1.00 84.00 122 THR A O 1
ATOM 955 N N . ALA A 1 123 ? 12.547 -2.627 -9.365 1.00 83.06 123 ALA A N 1
ATOM 956 C CA . ALA A 1 123 ? 12.655 -3.618 -8.297 1.00 83.06 123 ALA A CA 1
ATOM 957 C C . ALA A 1 123 ? 12.539 -2.976 -6.903 1.00 83.06 123 ALA A C 1
ATOM 959 O O . ALA A 1 123 ? 11.733 -3.414 -6.082 1.00 83.06 123 ALA A O 1
ATOM 960 N N . VAL A 1 124 ? 13.262 -1.878 -6.652 1.00 85.25 124 VAL A N 1
ATOM 961 C CA . VAL A 1 124 ? 13.152 -1.123 -5.391 1.00 85.25 124 VAL A CA 1
ATOM 962 C C . VAL A 1 124 ? 11.731 -0.581 -5.201 1.00 85.25 124 VAL A C 1
ATOM 964 O O . VAL A 1 124 ? 11.153 -0.694 -4.119 1.00 85.25 124 VAL A O 1
ATOM 967 N N . THR A 1 125 ? 11.128 -0.046 -6.265 1.00 82.44 125 THR A N 1
ATOM 968 C CA . THR A 1 125 ? 9.753 0.472 -6.225 1.00 82.44 125 THR A CA 1
ATOM 969 C C . THR A 1 125 ? 8.739 -0.624 -5.894 1.00 82.44 125 THR A C 1
ATOM 971 O O . THR A 1 125 ? 7.799 -0.360 -5.147 1.00 82.44 125 THR A O 1
ATOM 974 N N . SER A 1 126 ? 8.932 -1.853 -6.382 1.00 83.50 126 SER A N 1
ATOM 975 C CA . SER A 1 126 ? 8.077 -2.998 -6.042 1.00 83.50 126 SER A CA 1
ATOM 976 C C . SER A 1 126 ? 8.073 -3.278 -4.534 1.00 83.50 126 SER A C 1
ATOM 978 O O . SER A 1 126 ? 7.006 -3.394 -3.922 1.00 83.50 126 SER A O 1
ATOM 980 N N . VAL A 1 127 ? 9.255 -3.295 -3.910 1.00 84.50 127 VAL A N 1
ATOM 981 C CA . VAL A 1 127 ? 9.385 -3.513 -2.462 1.00 84.50 127 VAL A CA 1
ATOM 982 C C . VAL A 1 127 ? 8.695 -2.392 -1.685 1.00 84.50 127 VAL A C 1
ATOM 984 O O . VAL A 1 127 ? 7.900 -2.652 -0.781 1.00 84.50 127 VAL A O 1
ATOM 987 N N . ILE A 1 128 ? 8.934 -1.135 -2.070 1.00 85.44 128 ILE A N 1
ATOM 988 C CA . ILE A 1 128 ? 8.299 0.027 -1.434 1.00 85.44 128 ILE A CA 1
ATOM 989 C C . ILE A 1 128 ? 6.773 -0.030 -1.582 1.00 85.44 128 ILE A C 1
ATOM 991 O O . ILE A 1 128 ? 6.052 0.273 -0.631 1.00 85.44 128 ILE A O 1
ATOM 995 N N . ALA A 1 129 ? 6.266 -0.430 -2.749 1.00 81.62 129 ALA A N 1
ATOM 996 C CA . ALA A 1 129 ? 4.833 -0.543 -3.003 1.00 81.62 129 ALA A CA 1
ATOM 997 C C . ALA A 1 129 ? 4.165 -1.567 -2.074 1.00 81.62 129 ALA A C 1
ATOM 999 O O . ALA A 1 129 ? 3.076 -1.302 -1.560 1.00 81.62 129 ALA A O 1
ATOM 1000 N N . TYR A 1 130 ? 4.832 -2.692 -1.795 1.00 81.31 130 TYR A N 1
ATOM 1001 C CA . TYR A 1 130 ? 4.336 -3.685 -0.843 1.00 81.31 130 TYR A CA 1
ATOM 1002 C C . TYR A 1 130 ? 4.191 -3.097 0.568 1.00 81.31 130 TYR A C 1
ATOM 1004 O O . TYR A 1 130 ? 3.103 -3.150 1.148 1.00 81.31 130 TYR A O 1
ATOM 1012 N N . PHE A 1 131 ? 5.243 -2.460 1.096 1.00 80.75 131 PHE A N 1
ATOM 1013 C CA . PHE A 1 131 ? 5.199 -1.852 2.431 1.00 80.75 131 PHE A CA 1
ATOM 1014 C C . PHE A 1 131 ? 4.185 -0.711 2.530 1.00 80.75 131 PHE A C 1
ATOM 1016 O O . PHE A 1 131 ? 3.455 -0.630 3.520 1.00 80.75 131 PHE A O 1
ATOM 1023 N N . ARG A 1 132 ? 4.082 0.131 1.493 1.00 83.00 132 ARG A N 1
ATOM 1024 C CA . ARG A 1 132 ? 3.058 1.181 1.431 1.00 83.00 132 ARG A CA 1
ATOM 1025 C C . ARG A 1 132 ? 1.651 0.608 1.522 1.00 83.00 132 ARG A C 1
ATOM 1027 O O . ARG A 1 132 ? 0.849 1.141 2.275 1.00 83.00 132 ARG A O 1
ATOM 1034 N N . SER A 1 133 ? 1.365 -0.506 0.844 1.00 77.50 133 SER A N 1
ATOM 1035 C CA . SER A 1 133 ? 0.030 -1.118 0.896 1.00 77.50 133 SER A CA 1
ATOM 1036 C C . SER A 1 133 ? -0.393 -1.516 2.320 1.00 77.50 133 SER A C 1
ATOM 1038 O O . SER A 1 133 ? -1.552 -1.338 2.696 1.00 77.50 133 SER A O 1
ATOM 1040 N N . ILE A 1 134 ? 0.557 -1.993 3.133 1.00 79.62 134 ILE A N 1
ATOM 1041 C CA . ILE A 1 134 ? 0.330 -2.364 4.536 1.00 79.62 134 ILE A CA 1
ATOM 1042 C C . ILE A 1 134 ? 0.152 -1.110 5.400 1.00 79.62 134 ILE A C 1
ATOM 1044 O O . ILE A 1 134 ? -0.732 -1.066 6.256 1.00 79.62 134 ILE A O 1
ATOM 1048 N N . GLN A 1 135 ? 0.972 -0.080 5.180 1.00 80.75 135 GLN A N 1
ATOM 1049 C CA . GLN A 1 135 ? 0.851 1.197 5.891 1.00 80.75 135 GLN A CA 1
ATOM 1050 C C . GLN A 1 135 ? -0.484 1.889 5.597 1.00 80.75 135 GLN A C 1
ATOM 1052 O O . GLN A 1 135 ? -1.131 2.382 6.519 1.00 80.75 135 GLN A O 1
ATOM 1057 N N . ASP A 1 136 ? -0.925 1.875 4.341 1.00 82.25 136 ASP A N 1
ATOM 1058 C CA . ASP A 1 136 ? -2.198 2.452 3.915 1.00 82.25 136 ASP A CA 1
ATOM 1059 C C . ASP A 1 136 ? -3.386 1.762 4.596 1.00 82.25 136 ASP A C 1
ATOM 1061 O O . ASP A 1 136 ? -4.346 2.430 4.988 1.00 82.25 136 ASP A O 1
ATOM 1065 N N . LEU A 1 137 ? -3.324 0.436 4.776 1.00 79.88 137 LEU A N 1
ATOM 1066 C CA . LEU A 1 137 ? -4.346 -0.296 5.523 1.00 79.88 137 LEU A CA 1
ATOM 1067 C C . LEU A 1 137 ? -4.393 0.159 6.986 1.00 79.88 137 LEU A C 1
ATOM 1069 O O . LEU A 1 137 ? -5.461 0.519 7.477 1.00 79.88 137 LEU A O 1
ATOM 1073 N N . ARG A 1 138 ? -3.238 0.219 7.660 1.00 80.56 138 ARG A N 1
ATOM 1074 C CA . ARG A 1 138 ? -3.149 0.674 9.058 1.00 80.56 138 ARG A CA 1
ATOM 1075 C C . ARG A 1 138 ? -3.694 2.088 9.239 1.00 80.56 138 ARG A C 1
ATOM 1077 O O . ARG A 1 138 ? -4.458 2.332 10.165 1.00 80.56 138 ARG A O 1
ATOM 1084 N N . GLN A 1 139 ? -3.369 3.000 8.322 1.00 84.50 139 GLN A N 1
ATOM 1085 C CA . GLN A 1 139 ? -3.899 4.365 8.356 1.00 84.50 139 GLN A CA 1
ATOM 1086 C C . GLN A 1 139 ? -5.419 4.414 8.189 1.00 84.50 139 GLN A C 1
ATOM 1088 O O . GLN A 1 139 ? -6.071 5.275 8.777 1.00 84.50 139 GLN A O 1
ATOM 1093 N N . LYS A 1 140 ? -6.007 3.531 7.372 1.00 81.38 140 LYS A N 1
ATOM 1094 C CA . LYS A 1 140 ? -7.468 3.456 7.234 1.00 81.38 140 LYS A CA 1
ATOM 1095 C C . LYS A 1 140 ? -8.123 2.985 8.525 1.00 81.38 140 LYS A C 1
ATOM 1097 O O . LYS A 1 140 ? -9.066 3.632 8.965 1.00 81.38 140 LYS A O 1
ATOM 1102 N N . VAL A 1 141 ? -7.589 1.933 9.142 1.00 81.44 141 VAL A N 1
ATOM 1103 C CA . VAL A 1 141 ? -8.075 1.428 10.435 1.00 81.44 141 VAL A CA 1
ATOM 1104 C C . VAL A 1 141 ? -7.984 2.512 11.507 1.00 81.44 141 VAL A C 1
ATOM 1106 O O . VAL A 1 141 ? -8.957 2.766 12.209 1.00 81.44 141 VAL A O 1
ATOM 1109 N N . GLU A 1 142 ? -6.856 3.219 11.587 1.00 84.56 142 GLU A N 1
ATOM 1110 C CA . GLU A 1 142 ? -6.678 4.312 12.544 1.00 84.56 142 GLU A CA 1
ATOM 1111 C C . GLU A 1 142 ? -7.684 5.450 12.315 1.00 84.56 142 GLU A C 1
ATOM 1113 O O . GLU A 1 142 ? -8.247 5.986 13.266 1.00 84.56 142 GLU A O 1
ATOM 1118 N N . LYS A 1 143 ? -7.974 5.798 11.056 1.00 87.75 143 LYS A N 1
ATOM 1119 C CA . LYS A 1 143 ? -9.003 6.796 10.731 1.00 87.75 143 LYS A CA 1
ATOM 1120 C C . LYS A 1 143 ? -10.400 6.345 11.142 1.00 87.75 143 LYS A C 1
ATOM 1122 O O . LYS A 1 143 ? -11.160 7.182 11.625 1.00 87.75 143 LYS A O 1
ATOM 1127 N N . THR A 1 144 ? -10.742 5.071 10.954 1.00 82.31 144 THR A N 1
ATOM 1128 C CA . THR A 1 144 ? -12.012 4.519 11.443 1.00 82.31 144 THR A CA 1
ATOM 1129 C C . THR A 1 144 ? -12.073 4.606 12.965 1.00 82.31 144 THR A C 1
ATOM 1131 O O . THR A 1 144 ? -13.044 5.138 13.492 1.00 82.31 144 THR A O 1
ATOM 1134 N N . ASN A 1 145 ? -11.021 4.184 13.670 1.00 85.75 145 ASN A N 1
ATOM 1135 C CA . ASN A 1 145 ? -10.974 4.247 15.133 1.00 85.75 145 ASN A CA 1
ATOM 1136 C C . ASN A 1 145 ? -11.142 5.680 15.645 1.00 85.75 145 ASN A C 1
ATOM 1138 O O . ASN A 1 145 ? -11.969 5.919 16.514 1.00 85.75 145 ASN A O 1
ATOM 1142 N N . ARG A 1 146 ? -10.450 6.654 15.041 1.00 88.69 146 ARG A N 1
ATOM 1143 C CA . ARG A 1 146 ? -10.608 8.073 15.395 1.00 88.69 146 ARG A CA 1
ATOM 1144 C C . ARG A 1 146 ? -12.028 8.593 15.160 1.00 88.69 146 ARG A C 1
ATOM 1146 O O . ARG A 1 146 ? -12.486 9.450 15.906 1.00 88.69 146 ARG A O 1
ATOM 1153 N N . ARG A 1 147 ? -12.727 8.111 14.123 1.00 87.06 147 ARG A N 1
ATOM 1154 C CA . ARG A 1 147 ? -14.144 8.456 13.899 1.00 87.06 147 ARG A CA 1
ATOM 1155 C C . ARG A 1 147 ? -15.039 7.861 14.978 1.00 87.06 147 ARG A C 1
ATOM 1157 O O . ARG A 1 147 ? -15.873 8.583 15.504 1.00 87.06 147 ARG A O 1
ATOM 1164 N N . ILE A 1 148 ? -14.824 6.594 15.331 1.00 86.44 148 ILE A N 1
ATOM 1165 C CA . ILE A 1 148 ? -15.554 5.937 16.420 1.00 86.44 148 ILE A CA 1
ATOM 1166 C C . ILE A 1 148 ? -15.327 6.707 17.723 1.00 86.44 148 ILE A C 1
ATOM 1168 O O . ILE A 1 148 ? -16.292 7.096 18.367 1.00 86.44 148 ILE A O 1
ATOM 1172 N N . GLU A 1 149 ? -14.075 7.007 18.076 1.00 89.81 149 GLU A N 1
ATOM 1173 C CA . GLU A 1 149 ? -13.724 7.771 19.282 1.00 89.81 149 GLU A CA 1
ATOM 1174 C C . GLU A 1 149 ? -14.371 9.160 19.322 1.00 89.81 149 GLU A C 1
ATOM 1176 O O . GLU A 1 149 ? -14.818 9.595 20.381 1.00 89.81 149 GLU A O 1
ATOM 1181 N N . ALA A 1 150 ? -14.469 9.841 18.178 1.00 91.31 150 ALA A N 1
ATOM 1182 C CA . ALA A 1 150 ? -15.153 11.127 18.083 1.00 91.31 150 ALA A CA 1
ATOM 1183 C C . ALA A 1 150 ? -16.677 11.014 18.287 1.00 91.31 150 ALA A C 1
ATOM 1185 O O . ALA A 1 150 ? -17.303 11.966 18.752 1.00 91.31 150 ALA A O 1
ATOM 1186 N N . GLU A 1 151 ? -17.279 9.871 17.952 1.00 91.00 151 GLU A N 1
ATOM 1187 C CA . GLU A 1 151 ? -18.717 9.614 18.103 1.00 91.00 151 GLU A CA 1
ATOM 1188 C C . GLU A 1 151 ? -19.089 9.004 19.465 1.00 91.00 151 GLU A C 1
ATOM 1190 O O . GLU A 1 151 ? -20.214 9.195 19.927 1.00 91.00 151 GLU A O 1
ATOM 1195 N N . LEU A 1 152 ? -18.151 8.341 20.153 1.00 93.00 152 LEU A N 1
ATOM 1196 C CA . LEU A 1 152 ? -18.351 7.760 21.488 1.00 93.00 152 LEU A CA 1
ATOM 1197 C C . LEU A 1 152 ? -19.003 8.710 22.512 1.00 93.00 152 LEU A C 1
ATOM 1199 O O . LEU A 1 152 ? -19.982 8.291 23.131 1.00 93.00 152 LEU A O 1
ATOM 1203 N N . PRO A 1 153 ? -18.545 9.962 22.720 1.00 91.94 153 PRO A N 1
ATOM 1204 C CA . PRO A 1 153 ? -19.176 10.847 23.702 1.00 91.94 153 PRO A CA 1
ATOM 1205 C C . PRO A 1 153 ? -20.637 11.149 23.349 1.00 91.94 153 PRO A C 1
ATOM 1207 O O . PRO A 1 153 ? -21.505 11.106 24.217 1.00 91.94 153 PRO A O 1
ATOM 1210 N N . ARG A 1 154 ? -20.933 11.347 22.059 1.00 90.81 154 ARG A N 1
ATOM 1211 C CA . ARG A 1 154 ? -22.297 11.582 21.572 1.00 90.81 154 ARG A CA 1
ATOM 1212 C C . ARG A 1 154 ? -23.1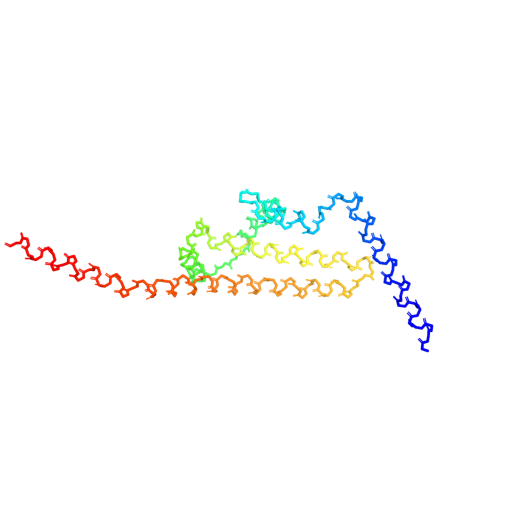99 10.363 21.785 1.00 90.81 154 ARG A C 1
ATOM 1214 O O . ARG A 1 154 ? -24.377 10.521 22.098 1.00 90.81 154 ARG A O 1
ATOM 1221 N N . LEU A 1 155 ? -22.657 9.152 21.644 1.00 91.75 155 LEU A N 1
ATOM 1222 C CA . LEU A 1 155 ? -23.378 7.916 21.961 1.00 91.75 155 LEU A CA 1
ATOM 1223 C C . LEU A 1 155 ? -23.719 7.836 23.452 1.00 91.75 155 LEU A C 1
ATOM 1225 O O . LEU A 1 155 ? -24.863 7.538 23.793 1.00 91.75 155 LEU A O 1
ATOM 1229 N N . VAL A 1 156 ? -22.767 8.156 24.332 1.00 93.94 156 VAL A N 1
ATOM 1230 C CA . VAL A 1 156 ? -22.992 8.176 25.787 1.00 93.94 156 VAL A CA 1
ATOM 1231 C C . VAL A 1 156 ? -24.072 9.193 26.163 1.00 93.94 156 VAL A C 1
ATOM 1233 O O . VAL A 1 156 ? -24.987 8.851 26.908 1.00 93.94 156 VAL A O 1
ATOM 1236 N N . GLU A 1 157 ? -24.028 10.404 25.604 1.00 92.25 157 GLU A N 1
ATOM 1237 C CA . GLU A 1 157 ? -25.075 11.415 25.807 1.00 92.25 157 GLU A CA 1
ATOM 1238 C C . GLU A 1 157 ? -26.448 10.904 25.358 1.00 92.25 157 GLU A C 1
ATOM 1240 O O . GLU A 1 157 ? -27.415 10.978 26.116 1.00 92.25 157 GLU A O 1
ATOM 1245 N N . SER A 1 158 ? -26.539 10.330 24.153 1.00 91.25 158 SER A N 1
ATOM 1246 C CA . SER A 1 158 ? -27.802 9.791 23.633 1.00 91.25 158 SER A CA 1
ATOM 1247 C C . SER A 1 158 ? -28.378 8.671 24.508 1.00 91.25 158 SER A C 1
ATOM 1249 O O . SER A 1 158 ? -29.590 8.616 24.718 1.00 91.25 158 SER A O 1
ATOM 1251 N N . LEU A 1 159 ? -27.516 7.824 25.083 1.00 90.19 159 LEU A N 1
ATOM 1252 C CA . LEU A 1 159 ? -27.900 6.780 26.031 1.00 90.19 159 LEU A CA 1
ATOM 1253 C C . LEU A 1 159 ? -28.469 7.379 27.318 1.00 90.19 159 LEU A C 1
ATOM 1255 O O . LEU A 1 159 ? -29.536 6.949 27.749 1.00 90.19 159 LEU A O 1
ATOM 1259 N N . ILE A 1 160 ? -27.808 8.387 27.896 1.00 91.44 160 ILE A N 1
ATOM 1260 C CA . ILE A 1 160 ? -28.287 9.074 29.106 1.00 91.44 160 ILE A CA 1
ATOM 1261 C C . ILE A 1 160 ? -29.675 9.678 28.865 1.00 91.44 160 ILE A C 1
ATOM 1263 O O . ILE A 1 160 ? -30.576 9.441 29.667 1.00 91.44 160 ILE A O 1
ATOM 1267 N N . TYR A 1 161 ? -29.880 10.375 27.741 1.00 88.19 161 TYR A N 1
ATOM 1268 C CA . TYR A 1 161 ? -31.195 10.921 27.388 1.00 88.19 161 TYR A CA 1
ATOM 1269 C C . TYR A 1 161 ? -32.251 9.828 27.224 1.00 88.19 161 TYR A C 1
ATOM 1271 O O . TYR A 1 161 ? -33.332 9.949 27.789 1.00 88.19 161 TYR A O 1
ATOM 1279 N N . SER A 1 162 ? -31.937 8.739 26.514 1.00 87.12 162 SER A N 1
ATOM 1280 C CA . SER A 1 162 ? -32.885 7.632 26.329 1.00 87.12 162 SER A CA 1
ATOM 1281 C C . SER A 1 162 ? -33.253 6.933 27.643 1.00 87.12 162 SER A C 1
ATOM 1283 O O . SER A 1 162 ? -34.387 6.492 27.811 1.00 87.12 162 SER A O 1
ATOM 1285 N N . LEU A 1 163 ? -32.313 6.836 28.589 1.00 86.81 163 LEU A N 1
ATOM 1286 C CA . LEU A 1 163 ? -32.553 6.243 29.903 1.00 86.81 163 LEU A CA 1
ATOM 1287 C C . LEU A 1 163 ? -33.375 7.170 30.799 1.00 86.81 163 LEU A C 1
ATOM 1289 O O . LEU A 1 163 ? -34.214 6.682 31.550 1.00 86.81 163 LEU A O 1
ATOM 1293 N N . GLN A 1 164 ? -33.147 8.482 30.726 1.00 82.94 164 GLN A N 1
ATOM 1294 C CA . GLN A 1 164 ? -33.912 9.466 31.486 1.00 82.94 164 GLN A CA 1
ATOM 1295 C C . GLN A 1 164 ? -35.349 9.591 30.961 1.00 82.94 164 GLN A C 1
ATOM 1297 O O . GLN A 1 164 ? -36.279 9.552 31.758 1.00 82.94 164 GLN A O 1
ATOM 1302 N N . ASP A 1 165 ? -35.531 9.621 29.639 1.00 80.75 165 ASP A N 1
ATOM 1303 C CA . ASP A 1 165 ? -36.843 9.644 28.978 1.00 80.75 165 ASP A CA 1
ATOM 1304 C C . ASP A 1 165 ? -37.676 8.392 29.310 1.00 80.75 165 ASP A C 1
ATOM 1306 O O . ASP A 1 165 ? -38.838 8.492 29.689 1.00 80.75 165 ASP A O 1
ATOM 13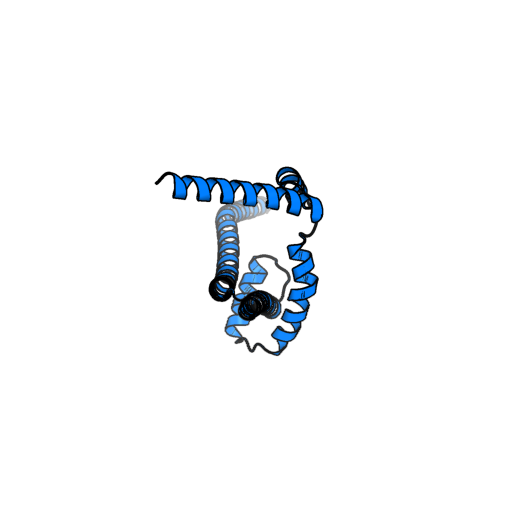10 N N . ASN A 1 166 ? -37.061 7.201 29.301 1.00 71.38 166 ASN A N 1
ATOM 1311 C CA . ASN A 1 166 ? -37.745 5.972 29.724 1.00 71.38 166 ASN A CA 1
ATOM 1312 C C . ASN A 1 166 ? -38.072 5.930 31.226 1.00 71.38 166 ASN A C 1
ATOM 1314 O O . ASN A 1 166 ? -38.956 5.177 31.624 1.00 71.38 166 ASN A O 1
ATOM 1318 N N . ARG A 1 167 ? -37.368 6.693 32.072 1.00 68.88 167 ARG A N 1
ATOM 1319 C CA . ARG A 1 167 ? -37.609 6.718 33.523 1.00 68.88 167 ARG A CA 1
ATOM 1320 C C . ARG A 1 167 ? -38.803 7.592 33.902 1.00 68.88 167 ARG A C 1
ATOM 1322 O O . ARG A 1 167 ? -39.448 7.285 34.894 1.00 68.88 167 ARG A O 1
ATOM 1329 N N . ASP A 1 168 ? -39.096 8.628 33.119 1.00 65.44 168 ASP A N 1
ATOM 1330 C CA . ASP A 1 168 ? -40.252 9.512 33.329 1.00 65.44 168 ASP A CA 1
ATOM 1331 C C . ASP A 1 168 ? -41.576 8.898 32.819 1.00 65.44 168 ASP A C 1
ATOM 1333 O O . ASP A 1 168 ? -42.653 9.439 33.070 1.00 65.44 168 ASP A O 1
ATOM 1337 N N . LEU A 1 169 ? -41.513 7.753 32.125 1.00 59.91 169 LEU A N 1
ATOM 1338 C CA . LEU A 1 169 ? -42.668 7.017 31.591 1.00 59.91 169 LEU A CA 1
ATOM 1339 C C . LEU A 1 169 ? -43.175 5.876 32.504 1.00 59.91 169 LEU A C 1
ATOM 1341 O O . LEU A 1 169 ? -44.106 5.170 32.109 1.00 59.91 169 LEU A O 1
ATOM 1345 N N . ILE A 1 170 ? -42.589 5.681 33.695 1.00 49.31 170 ILE A N 1
ATOM 1346 C CA . ILE A 1 170 ? -42.962 4.647 34.689 1.00 49.31 170 ILE A CA 1
ATOM 1347 C C . ILE A 1 170 ? -43.445 5.318 35.975 1.00 49.31 170 ILE A C 1
ATOM 1349 O O . ILE A 1 170 ? -44.493 4.882 36.502 1.00 49.31 170 ILE A O 1
#